Protein AF-A0A3D3YWY8-F1 (afdb_monomer_lite)

Radius of gyration: 12.08 Å; chains: 1; bounding box: 25×19×34 Å

Sequence (45 aa):
FPATICASINQEIVHGIPGRRVLMEGDLLSLDVGAVWEGYHGDSA

Structure (mmCIF, N/CA/C/O backbone):
data_AF-A0A3D3YWY8-F1
#
_entry.id   AF-A0A3D3YWY8-F1
#
loop_
_atom_site.group_PDB
_atom_site.id
_atom_site.type_symbol
_atom_site.label_atom_id
_atom_site.label_alt_id
_atom_site.label_comp_id
_atom_site.label_asym_id
_atom_site.label_entity_id
_atom_site.label_seq_id
_atom_site.pdbx_PDB_ins_code
_atom_site.Cartn_x
_atom_site.Cartn_y
_atom_site.Cartn_z
_atom_site.occupancy
_atom_site.B_iso_or_equiv
_atom_site.auth_seq_id
_atom_site.auth_comp_id
_atom_site.auth_asym_id
_atom_site.auth_atom_id
_atom_site.pdbx_PDB_model_num
ATOM 1 N N . PHE A 1 1 ? 6.484 -8.831 -3.085 1.00 81.50 1 PHE A N 1
ATOM 2 C CA . PHE A 1 1 ? 5.330 -8.241 -2.383 1.00 81.50 1 PHE A CA 1
ATOM 3 C C . PHE A 1 1 ? 4.064 -8.802 -3.031 1.00 81.50 1 PHE A C 1
ATOM 5 O O . PHE A 1 1 ? 4.039 -8.837 -4.255 1.00 81.50 1 PHE A O 1
ATOM 12 N N . PRO A 1 2 ? 3.106 -9.377 -2.278 1.00 9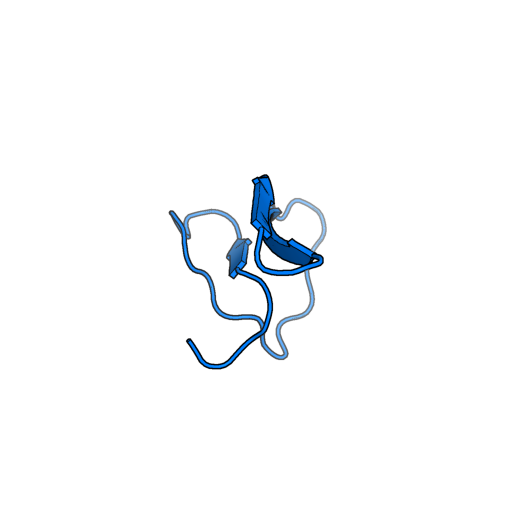5.81 2 PRO A N 1
ATOM 13 C CA . PRO A 1 2 ? 2.040 -10.205 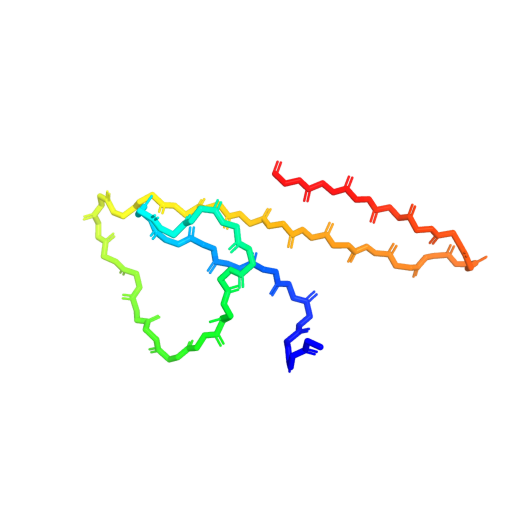-2.862 1.00 95.81 2 PRO A CA 1
ATOM 14 C C . PRO A 1 2 ? 0.853 -9.414 -3.439 1.00 95.81 2 PRO A C 1
ATOM 16 O O . PRO A 1 2 ? -0.007 -10.012 -4.078 1.00 95.81 2 PRO A O 1
ATOM 19 N N . ALA A 1 3 ? 0.790 -8.102 -3.208 1.00 96.62 3 ALA A N 1
ATOM 20 C CA . ALA A 1 3 ? -0.272 -7.218 -3.684 1.00 96.62 3 ALA A CA 1
ATOM 21 C C . ALA A 1 3 ? 0.287 -6.128 -4.617 1.00 96.62 3 ALA A C 1
ATOM 23 O O . ALA A 1 3 ? 1.488 -6.079 -4.869 1.00 96.62 3 ALA A O 1
ATOM 24 N N . THR A 1 4 ? -0.582 -5.262 -5.137 1.00 96.75 4 THR A N 1
ATOM 25 C CA . THR A 1 4 ? -0.210 -4.186 -6.075 1.00 96.75 4 THR A CA 1
ATOM 26 C C . THR A 1 4 ? -0.065 -2.809 -5.424 1.00 96.75 4 THR A C 1
ATOM 28 O O . THR A 1 4 ? 0.445 -1.905 -6.070 1.00 96.75 4 THR A O 1
ATOM 31 N N . ILE A 1 5 ? -0.507 -2.648 -4.173 1.00 97.62 5 ILE A N 1
ATOM 32 C CA . ILE A 1 5 ? -0.382 -1.418 -3.371 1.00 97.62 5 ILE A CA 1
ATOM 33 C C . ILE A 1 5 ? -0.028 -1.781 -1.929 1.00 97.62 5 ILE A C 1
ATOM 35 O O . ILE A 1 5 ? -0.350 -2.893 -1.490 1.00 97.62 5 ILE A O 1
ATOM 39 N N . CYS A 1 6 ? 0.542 -0.841 -1.180 1.00 98.38 6 CYS A N 1
ATOM 40 C CA . CYS A 1 6 ? 0.617 -0.952 0.272 1.00 98.38 6 CYS A CA 1
ATOM 41 C C . CYS A 1 6 ? -0.574 -0.221 0.903 1.00 98.38 6 CYS A C 1
ATOM 43 O O . CYS A 1 6 ? -0.874 0.915 0.547 1.00 98.38 6 CYS A O 1
ATOM 45 N N . ALA A 1 7 ? -1.250 -0.874 1.842 1.00 98.06 7 ALA A N 1
ATOM 46 C CA . ALA A 1 7 ? -2.378 -0.322 2.583 1.00 98.06 7 ALA A CA 1
ATOM 47 C C . ALA A 1 7 ? -2.114 -0.501 4.080 1.00 98.06 7 ALA A C 1
ATOM 49 O O . ALA A 1 7 ? -2.308 -1.597 4.605 1.00 98.06 7 ALA A O 1
ATOM 50 N N . SER A 1 8 ? -1.639 0.561 4.733 1.00 98.38 8 SER A N 1
ATOM 51 C CA . SER A 1 8 ? -1.238 0.558 6.143 1.00 98.38 8 SER A CA 1
ATOM 52 C C . SER A 1 8 ? -2.294 1.236 7.013 1.00 98.38 8 SER A C 1
ATOM 54 O O . SER A 1 8 ? -2.587 2.418 6.829 1.00 98.38 8 SER A O 1
ATOM 56 N N . ILE A 1 9 ? -2.861 0.500 7.968 1.00 98.25 9 ILE A N 1
ATOM 57 C CA . ILE A 1 9 ? -3.934 0.971 8.848 1.00 98.25 9 ILE A CA 1
ATOM 58 C C . ILE A 1 9 ? -3.397 1.313 10.246 1.00 98.25 9 ILE A C 1
ATOM 60 O O . ILE A 1 9 ? -2.774 0.492 10.925 1.00 98.25 9 ILE A O 1
ATOM 64 N N . ASN A 1 10 ? -3.747 2.499 10.739 1.00 97.94 10 ASN A N 1
ATOM 65 C CA . ASN A 1 10 ? -3.493 2.995 12.091 1.00 97.94 10 ASN A CA 1
ATOM 66 C C . ASN A 1 10 ? -2.007 2.979 12.498 1.00 97.94 10 ASN A C 1
ATOM 68 O O . ASN A 1 10 ? -1.278 3.919 12.212 1.00 97.94 10 ASN A O 1
ATOM 72 N N . GLN A 1 11 ? -1.575 1.944 13.226 1.00 98.19 11 GLN A N 1
ATOM 73 C CA . GLN A 1 11 ? -0.214 1.816 13.771 1.00 98.19 11 GLN A CA 1
ATOM 74 C C . GLN A 1 11 ? 0.739 1.093 12.808 1.00 98.19 11 GLN A C 1
ATOM 76 O O . GLN A 1 11 ? 1.932 0.971 13.086 1.00 98.19 11 GLN A O 1
ATOM 81 N N . GLU A 1 12 ? 0.220 0.562 11.699 1.00 98.06 12 GLU A N 1
ATOM 82 C CA . GLU A 1 12 ? 1.040 -0.021 10.643 1.00 98.06 12 GLU A CA 1
ATOM 83 C C . GLU A 1 12 ? 1.878 1.087 9.998 1.00 98.06 12 GLU A C 1
ATOM 85 O O . GLU A 1 12 ? 1.341 2.038 9.439 1.00 98.06 12 GLU A O 1
ATOM 90 N N . ILE A 1 13 ? 3.204 0.977 10.109 1.00 97.50 13 ILE A N 1
ATOM 91 C CA . ILE A 1 13 ? 4.112 2.072 9.747 1.00 97.50 13 ILE A CA 1
ATOM 92 C C . ILE A 1 13 ? 4.155 2.265 8.223 1.00 97.50 13 ILE A C 1
ATOM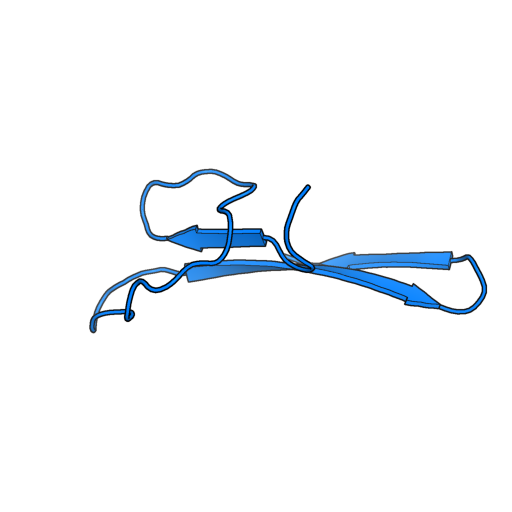 94 O O . ILE A 1 13 ? 3.891 3.355 7.738 1.00 97.50 13 ILE A O 1
ATOM 98 N N . VAL A 1 14 ? 4.471 1.206 7.470 1.00 97.31 14 VAL A N 1
ATOM 99 C CA . VAL A 1 14 ? 4.521 1.153 5.995 1.00 97.31 14 VAL A CA 1
ATOM 100 C C . VAL A 1 14 ? 4.354 -0.301 5.536 1.00 97.31 14 VAL A C 1
ATOM 102 O O . VAL A 1 14 ? 4.445 -1.222 6.351 1.00 97.31 14 VAL A O 1
ATOM 105 N N . HIS A 1 15 ? 4.154 -0.515 4.233 1.00 97.62 15 HIS A N 1
ATOM 106 C CA . HIS A 1 15 ? 4.093 -1.843 3.606 1.00 97.62 15 HIS A CA 1
ATOM 107 C C . HIS A 1 15 ? 2.983 -2.773 4.130 1.00 97.62 15 HIS A C 1
ATOM 109 O O . HIS A 1 15 ? 3.116 -3.999 4.044 1.00 97.62 15 HIS A O 1
ATOM 115 N N . GLY A 1 16 ? 1.883 -2.220 4.654 1.00 97.81 16 GLY A N 1
ATOM 116 C CA . GLY A 1 16 ? 0.697 -3.008 4.980 1.00 97.81 16 GLY A CA 1
ATOM 117 C C . GLY A 1 16 ? 0.207 -3.776 3.748 1.00 97.81 16 GLY A C 1
ATOM 118 O O . GLY A 1 16 ? 0.142 -3.230 2.645 1.00 97.81 16 GLY A O 1
ATOM 119 N N . ILE A 1 17 ? -0.076 -5.071 3.907 1.00 98.06 17 ILE A N 1
ATOM 120 C CA . ILE A 1 17 ? -0.508 -5.935 2.802 1.00 98.06 17 ILE A CA 1
ATOM 121 C C . ILE A 1 17 ? -2.042 -5.919 2.755 1.00 98.06 17 ILE A C 1
ATOM 123 O O . ILE A 1 17 ? -2.670 -6.368 3.718 1.00 98.06 17 ILE A O 1
ATOM 127 N N . PRO A 1 18 ? -2.662 -5.468 1.646 1.00 97.38 18 PRO A N 1
ATOM 128 C CA . PRO A 1 18 ? -4.109 -5.517 1.477 1.00 97.38 18 PRO A CA 1
ATOM 129 C C . PRO A 1 18 ? -4.684 -6.915 1.736 1.00 97.38 18 PRO A C 1
ATOM 131 O O . PRO A 1 18 ? -4.119 -7.932 1.328 1.00 97.38 18 PRO A O 1
ATOM 134 N N . GLY A 1 19 ? -5.845 -6.967 2.388 1.00 95.62 19 GLY A N 1
ATOM 135 C CA . GLY A 1 19 ? -6.493 -8.215 2.782 1.00 95.62 19 GLY A CA 1
ATOM 136 C C . GLY A 1 19 ? -8.011 -8.092 2.886 1.00 95.62 19 GLY A C 1
ATOM 137 O O . GLY A 1 19 ? -8.619 -7.185 2.332 1.00 95.62 19 GLY A O 1
ATOM 138 N N . ARG A 1 20 ? -8.643 -9.024 3.609 1.00 96.62 20 ARG A N 1
ATOM 139 C CA . ARG A 1 20 ? -10.114 -9.088 3.754 1.00 96.62 20 ARG A CA 1
ATOM 140 C C . ARG A 1 20 ? -10.693 -8.174 4.841 1.00 96.62 20 ARG A C 1
ATOM 142 O O . ARG A 1 20 ? -11.903 -8.194 5.049 1.00 96.62 20 ARG A O 1
ATOM 149 N N . ARG A 1 21 ? -9.857 -7.441 5.583 1.00 95.38 21 ARG A N 1
ATOM 150 C CA . ARG A 1 21 ? -10.319 -6.554 6.659 1.00 95.38 21 ARG A CA 1
ATOM 151 C C . ARG A 1 21 ? -11.226 -5.469 6.072 1.00 95.38 21 ARG A C 1
ATOM 153 O O . ARG A 1 21 ? -10.852 -4.811 5.109 1.00 95.38 21 ARG A O 1
ATOM 160 N N . VAL A 1 22 ? -12.388 -5.270 6.688 1.00 97.69 22 VAL A N 1
ATOM 161 C CA . VAL A 1 22 ? -13.261 -4.122 6.414 1.00 97.69 22 VAL A CA 1
ATOM 162 C C . VAL A 1 22 ? -12.807 -2.958 7.293 1.00 97.69 22 VAL A C 1
ATOM 164 O O . VAL A 1 22 ? -12.543 -3.155 8.481 1.00 97.69 22 VAL A O 1
ATOM 167 N N . LEU A 1 23 ? -12.670 -1.771 6.701 1.00 98.06 23 LEU A N 1
ATOM 168 C CA . LEU A 1 23 ? -12.317 -0.550 7.426 1.00 98.06 23 LEU A CA 1
ATOM 169 C C . LEU A 1 23 ? -13.481 -0.101 8.304 1.00 98.06 23 LEU A C 1
ATOM 171 O O . LEU A 1 23 ? -14.643 -0.208 7.907 1.00 98.06 23 LEU A O 1
ATOM 175 N N . MET A 1 24 ? -13.151 0.418 9.479 1.00 98.31 24 MET A N 1
ATOM 176 C CA . MET A 1 24 ? -14.124 0.955 10.421 1.00 98.31 24 MET A CA 1
ATOM 177 C C . MET A 1 24 ? -14.057 2.479 10.433 1.00 98.31 24 MET A C 1
ATOM 179 O O . MET A 1 24 ? -13.028 3.076 10.117 1.00 98.31 24 MET A O 1
ATOM 183 N N . GLU A 1 25 ? -15.153 3.125 10.819 1.00 98.38 25 GLU A N 1
ATOM 184 C CA . GLU A 1 25 ? -15.146 4.574 10.996 1.00 98.38 25 GLU A CA 1
ATOM 185 C C . GLU A 1 25 ? -14.116 4.987 12.058 1.00 98.38 25 GLU A C 1
ATOM 187 O O . GLU A 1 25 ? -14.044 4.394 13.136 1.00 98.38 25 GLU A O 1
ATOM 192 N N . GLY A 1 26 ? -13.295 5.985 11.723 1.00 98.31 26 GLY A N 1
ATOM 193 C CA . GLY A 1 26 ? -12.168 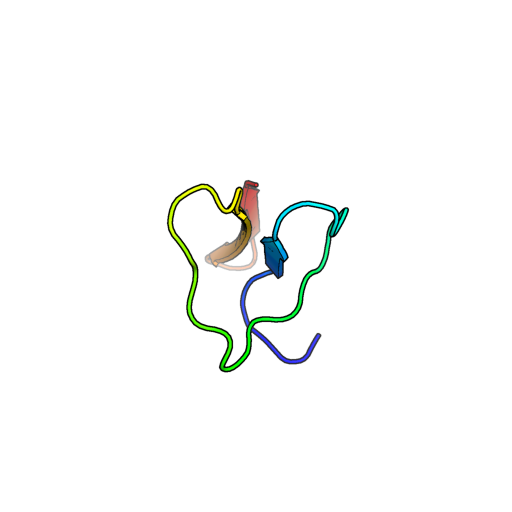6.434 12.542 1.00 98.31 26 GLY A CA 1
ATOM 194 C C . GLY A 1 26 ? -10.834 5.730 12.266 1.00 98.31 26 GLY A C 1
ATOM 195 O O . GLY A 1 26 ? -9.819 6.201 12.777 1.00 98.31 26 GLY A O 1
ATOM 196 N N . ASP A 1 27 ? -10.794 4.662 11.455 1.00 98.56 27 ASP A N 1
ATOM 197 C CA . ASP A 1 27 ? -9.521 4.100 10.986 1.00 98.56 27 ASP A CA 1
ATOM 198 C C . ASP A 1 27 ? -8.780 5.130 10.111 1.00 98.56 27 ASP A C 1
ATOM 200 O O . ASP A 1 27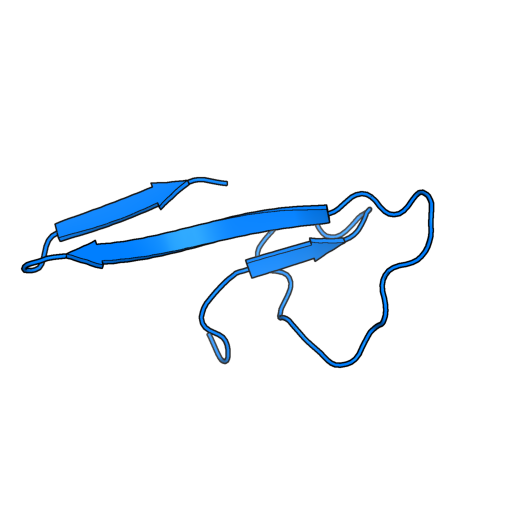 ? -9.355 5.746 9.210 1.00 98.56 27 ASP A O 1
ATOM 204 N N . LEU A 1 28 ? -7.479 5.286 10.356 1.00 98.25 28 LEU A N 1
ATOM 205 C CA . LEU A 1 28 ? -6.568 6.029 9.491 1.00 98.25 28 LEU A CA 1
ATOM 206 C C . LEU A 1 28 ? -5.887 5.046 8.545 1.00 98.25 28 LEU A C 1
ATOM 208 O O . LEU A 1 28 ? -5.319 4.050 8.988 1.00 98.25 28 LEU A O 1
ATOM 212 N N . LEU A 1 29 ? -5.934 5.333 7.249 1.00 98.00 29 LEU A N 1
ATOM 213 C CA . LEU A 1 29 ? -5.357 4.494 6.205 1.00 98.00 29 LEU A CA 1
ATOM 214 C C . LEU A 1 29 ? -4.377 5.319 5.370 1.00 98.00 29 LEU A C 1
ATOM 216 O O . LEU A 1 29 ? -4.771 6.314 4.767 1.00 98.00 29 LEU A O 1
ATOM 220 N N . SER A 1 30 ? -3.123 4.873 5.313 1.00 98.12 30 SER A N 1
ATOM 221 C CA . SER A 1 30 ? -2.139 5.331 4.330 1.00 98.12 30 SER A CA 1
ATOM 222 C C . SER A 1 30 ? -2.123 4.367 3.143 1.00 98.12 30 SER A C 1
ATOM 224 O O . SER A 1 30 ? -2.158 3.144 3.325 1.00 98.12 30 SER A O 1
ATOM 226 N N . LEU A 1 31 ? -2.102 4.929 1.933 1.00 98.06 31 LEU A N 1
ATOM 227 C CA . LEU A 1 31 ? -2.033 4.195 0.675 1.00 98.06 31 LEU A CA 1
ATOM 228 C C . LEU A 1 31 ? -0.781 4.615 -0.075 1.00 98.06 31 LEU A C 1
ATOM 230 O O . LEU A 1 31 ? -0.725 5.729 -0.572 1.00 98.06 31 LEU A O 1
ATOM 234 N N . ASP A 1 32 ? 0.159 3.694 -0.211 1.00 98.50 32 ASP A N 1
ATOM 235 C CA . ASP A 1 32 ? 1.340 3.871 -1.049 1.00 98.50 32 ASP A CA 1
ATOM 236 C C . ASP A 1 32 ? 1.121 3.114 -2.368 1.00 98.50 32 ASP A C 1
ATOM 238 O O . ASP A 1 32 ? 0.823 1.906 -2.391 1.00 98.50 32 ASP A O 1
ATOM 242 N N . VAL A 1 33 ? 1.179 3.874 -3.462 1.00 97.94 33 VAL A N 1
ATOM 243 C CA . VAL A 1 33 ? 0.865 3.439 -4.817 1.00 97.94 33 VAL A CA 1
ATOM 244 C C . VAL A 1 33 ? 2.037 3.734 -5.742 1.00 97.94 33 VAL A C 1
ATOM 246 O O . VAL A 1 33 ? 2.394 4.883 -5.997 1.00 97.94 33 VAL A O 1
ATOM 249 N N . GLY A 1 34 ? 2.543 2.668 -6.357 1.00 97.19 34 GLY A N 1
ATOM 250 C CA . GLY A 1 34 ? 3.466 2.747 -7.478 1.00 97.19 34 GLY A CA 1
ATOM 251 C C . GLY A 1 34 ? 2.760 2.540 -8.815 1.00 97.19 34 GLY A C 1
ATOM 252 O O . GLY A 1 34 ? 1.831 1.737 -8.933 1.00 97.19 34 GLY A O 1
ATOM 253 N N . ALA A 1 35 ? 3.244 3.212 -9.855 1.00 97.69 35 ALA A N 1
ATOM 254 C CA . ALA A 1 35 ? 2.851 2.944 -11.234 1.00 97.69 35 ALA A CA 1
ATOM 255 C C . ALA A 1 35 ? 4.087 2.777 -12.117 1.00 97.69 35 ALA A C 1
ATOM 257 O O . ALA A 1 35 ? 5.055 3.526 -11.995 1.00 97.69 35 ALA A O 1
ATOM 258 N N . VAL A 1 36 ? 4.031 1.812 -13.037 1.00 98.19 36 VAL A N 1
ATOM 259 C CA . VAL A 1 36 ? 5.042 1.65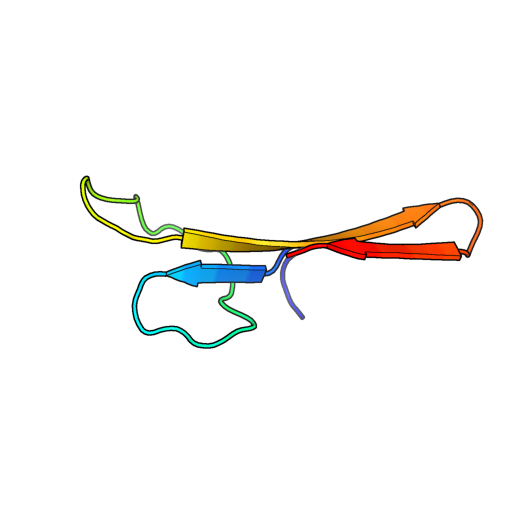1 -14.086 1.00 98.19 36 VAL A CA 1
ATOM 260 C C . VAL A 1 36 ? 4.435 2.104 -15.405 1.00 98.19 36 VAL A C 1
ATOM 262 O O . VAL A 1 36 ? 3.484 1.495 -15.893 1.00 98.19 36 VAL A O 1
ATOM 265 N N . TRP A 1 37 ? 4.986 3.167 -15.982 1.00 98.00 37 TRP A N 1
ATOM 266 C CA . TRP A 1 37 ? 4.562 3.713 -17.268 1.00 98.00 37 TRP A CA 1
ATOM 267 C C . TRP A 1 37 ? 5.758 3.814 -18.209 1.00 98.00 37 TRP A C 1
ATOM 269 O O . TRP A 1 37 ? 6.731 4.493 -17.898 1.00 98.00 37 TRP A O 1
ATOM 279 N N . GLU A 1 38 ? 5.708 3.109 -19.342 1.00 98.06 38 GLU A N 1
ATOM 280 C CA . GLU A 1 38 ? 6.778 3.111 -20.359 1.00 98.06 38 GLU A CA 1
ATOM 281 C C . GLU A 1 38 ? 8.191 2.842 -19.791 1.00 98.06 38 GLU A C 1
ATOM 283 O O . GLU A 1 38 ? 9.192 3.363 -20.274 1.00 98.06 38 GLU A O 1
ATOM 288 N N . GLY A 1 39 ? 8.286 2.014 -18.745 1.00 98.25 39 GLY A N 1
ATOM 289 C CA . GLY A 1 39 ? 9.548 1.690 -18.064 1.00 98.25 39 GLY A CA 1
ATOM 290 C C . GLY A 1 39 ? 9.968 2.680 -16.967 1.00 98.25 39 GLY A C 1
ATOM 291 O O . GLY A 1 39 ? 10.913 2.398 -16.229 1.00 98.25 39 GLY A O 1
ATOM 292 N N . TYR A 1 40 ? 9.253 3.793 -16.800 1.00 98.44 40 TYR A N 1
ATOM 293 C CA . TYR A 1 40 ? 9.433 4.744 -15.703 1.00 98.44 40 TYR A CA 1
ATOM 294 C C . TYR A 1 40 ? 8.564 4.369 -14.504 1.00 98.44 40 TYR A C 1
ATOM 296 O O . TYR A 1 40 ? 7.461 3.849 -14.665 1.00 98.44 40 TYR A O 1
ATOM 304 N N . HIS A 1 41 ? 9.065 4.653 -13.303 1.00 98.38 41 HIS A N 1
ATOM 305 C CA . HIS A 1 41 ? 8.372 4.382 -12.046 1.00 98.38 41 HIS A CA 1
ATOM 306 C C . HIS A 1 41 ? 7.899 5.703 -11.435 1.00 98.38 41 HIS A C 1
ATOM 308 O O . HIS A 1 41 ? 8.704 6.613 -11.238 1.00 98.38 41 HIS A O 1
ATOM 314 N N . GLY A 1 42 ? 6.599 5.801 -11.165 1.00 98.19 42 GLY A N 1
ATOM 315 C CA . GLY A 1 42 ? 5.996 6.842 -10.337 1.00 98.19 42 GLY A CA 1
ATOM 316 C C . GLY A 1 42 ? 5.658 6.284 -8.958 1.00 98.19 42 GLY A C 1
ATOM 317 O O . GLY A 1 42 ? 5.318 5.106 -8.853 1.00 98.19 42 GLY A O 1
ATOM 318 N N . ASP A 1 43 ? 5.760 7.129 -7.937 1.00 98.19 43 ASP A N 1
ATOM 319 C CA . ASP A 1 43 ? 5.606 6.767 -6.527 1.00 98.19 43 ASP A CA 1
ATOM 320 C C . ASP A 1 43 ? 4.867 7.887 -5.775 1.00 98.19 43 ASP A C 1
ATOM 322 O O . ASP A 1 43 ? 5.158 9.070 -5.990 1.00 98.19 43 ASP A O 1
ATOM 326 N N . SER A 1 44 ? 3.882 7.524 -4.952 1.00 97.38 44 SER A N 1
ATOM 327 C CA . SER A 1 44 ? 3.107 8.445 -4.114 1.00 97.38 44 SER A CA 1
ATOM 328 C C . SER A 1 44 ? 2.439 7.697 -2.962 1.00 97.38 44 SER A C 1
ATOM 330 O O . SER A 1 44 ? 1.798 6.670 -3.184 1.00 97.38 44 SER A O 1
ATOM 332 N N . ALA A 1 45 ? 2.505 8.282 -1.763 1.00 94.25 45 ALA A N 1
ATOM 333 C CA . ALA A 1 45 ? 1.911 7.765 -0.529 1.00 94.25 45 ALA A CA 1
ATOM 334 C C . ALA A 1 45 ? 1.056 8.807 0.209 1.00 94.25 45 ALA A C 1
ATOM 336 O O . ALA A 1 45 ? 1.309 10.018 -0.002 1.00 94.25 45 ALA A O 1
#

pLDDT: mean 97.32, std 2.55, range [81.5, 98.56]

Foldseek 3Di:
DPDQKAKAKDPRPTRHDDDDDDDDPPIDIDIWHWDQDPNDIDIDD

Secondary structure (DSSP, 8-state):
--SSSEEEETT--S-PPP-SPPP-TT--EEEEEEEEETTEEEEE-